Protein AF-A0A4Q7CPT8-F1 (afdb_monomer_lite)

pLDDT: mean 71.88, std 18.57, range [31.12, 89.88]

Sequence (77 aa):
GYVGHDQIPRLNVLDLQRLIRVIPKPVVAIVTGYAIGGGHVLQAVCDLTLAADNAQFGQTGPTAGSCLFYTSDSADD

InterPro domains:
  IPR001753 Enoyl-CoA hydratase/isomerase-like domain [PF00378] (4-66)
  IPR029045 ClpP/crotonase-like domain superfamily [SSF52096] (10-67)

Foldseek 3Di:
DDQDPVRDDDDDLVVVLVCQQPPPDAAEAEFDAEQEDSSLVSNVSGPYYHYDPNYDYDYDDPDDDDDDGDDPPPPDD

Organism: NCBI:txid70255

Radius of gyration: 14.34 Å; chains: 1; bounding box: 34×38×28 Å

Structure (mmCI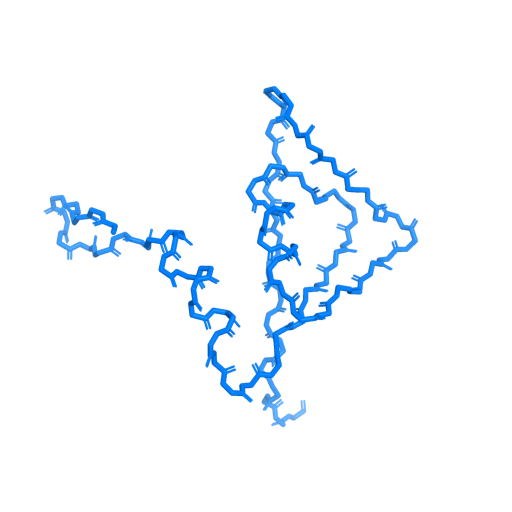F, N/CA/C/O backbone):
data_AF-A0A4Q7CPT8-F1
#
_entry.id   AF-A0A4Q7CPT8-F1
#
loop_
_atom_site.group_PDB
_atom_site.id
_atom_site.type_symbol
_atom_site.label_atom_id
_atom_site.label_alt_id
_atom_site.label_comp_id
_atom_site.label_asym_id
_atom_site.label_entity_id
_atom_site.label_seq_id
_atom_site.pdbx_PDB_ins_code
_atom_site.Cartn_x
_atom_site.Cartn_y
_atom_site.Cartn_z
_atom_site.occupancy
_atom_site.B_iso_or_equiv
_atom_site.auth_seq_id
_atom_site.auth_comp_id
_atom_site.auth_asym_id
_atom_site.auth_atom_id
_atom_site.pdbx_PDB_model_num
ATOM 1 N N . GLY A 1 1 ? 14.072 -5.208 -13.681 1.00 69.31 1 GLY A N 1
ATOM 2 C CA . GLY A 1 1 ? 15.165 -5.001 -12.710 1.00 69.31 1 GLY A CA 1
ATOM 3 C C . GLY A 1 1 ? 16.477 -5.196 -13.434 1.00 69.31 1 GLY A C 1
ATOM 4 O O . GLY A 1 1 ? 16.441 -5.622 -14.582 1.00 69.31 1 GLY A O 1
ATOM 5 N N . TYR A 1 2 ? 17.608 -4.857 -12.822 1.00 74.19 2 TYR A N 1
ATOM 6 C CA . TYR A 1 2 ? 18.920 -5.109 -13.429 1.00 74.19 2 TYR A CA 1
ATOM 7 C C . TYR A 1 2 ? 19.597 -6.294 -12.735 1.00 74.19 2 TYR A C 1
ATOM 9 O O . TYR A 1 2 ? 19.332 -6.558 -11.559 1.00 74.19 2 TYR A O 1
ATOM 17 N N . VAL A 1 3 ? 20.436 -7.021 -13.467 1.00 79.81 3 VAL A N 1
ATOM 18 C CA . VAL A 1 3 ? 21.225 -8.135 -12.931 1.00 79.81 3 VAL A CA 1
ATOM 19 C C . VAL A 1 3 ? 22.600 -7.587 -12.576 1.00 79.81 3 VAL A C 1
ATOM 21 O O . VAL A 1 3 ? 23.281 -7.022 -13.432 1.00 79.81 3 VAL A O 1
ATOM 24 N N . GLY A 1 4 ? 22.978 -7.678 -11.302 1.00 80.12 4 GLY A N 1
ATOM 25 C CA . GLY A 1 4 ? 24.296 -7.235 -10.858 1.00 80.12 4 GLY A CA 1
ATOM 26 C C . GLY A 1 4 ? 25.409 -8.153 -11.370 1.00 80.12 4 GLY A C 1
ATOM 27 O O . GLY A 1 4 ? 25.165 -9.238 -11.898 1.00 80.12 4 GLY A O 1
ATOM 28 N N . HIS A 1 5 ? 26.663 -7.738 -11.180 1.00 83.06 5 HIS A N 1
ATOM 29 C CA . HIS A 1 5 ? 27.827 -8.591 -11.464 1.00 83.06 5 HIS A CA 1
ATOM 30 C C . HIS A 1 5 ? 27.848 -9.880 -10.623 1.00 83.06 5 HIS A C 1
ATOM 32 O O . HIS A 1 5 ? 28.500 -10.848 -10.999 1.00 83.06 5 HIS A O 1
ATOM 38 N N . ASP A 1 6 ? 27.091 -9.898 -9.527 1.00 89.44 6 ASP A N 1
ATOM 39 C CA . ASP A 1 6 ? 26.811 -11.043 -8.661 1.00 89.44 6 ASP A CA 1
ATOM 40 C C . ASP A 1 6 ? 25.803 -12.046 -9.261 1.00 89.44 6 ASP A C 1
ATOM 42 O O . ASP A 1 6 ? 25.513 -13.056 -8.629 1.00 89.44 6 ASP A O 1
ATOM 46 N N . GLN A 1 7 ? 25.268 -11.791 -10.465 1.00 82.50 7 GLN A N 1
ATOM 47 C CA . GLN A 1 7 ? 24.197 -12.572 -11.109 1.00 82.50 7 GLN A CA 1
ATOM 48 C C . GLN A 1 7 ? 22.897 -12.643 -10.291 1.00 82.50 7 GLN A C 1
ATOM 50 O O . GLN A 1 7 ? 22.018 -13.453 -10.587 1.00 82.50 7 GLN A O 1
ATOM 55 N N . ILE A 1 8 ? 22.727 -11.774 -9.289 1.00 83.06 8 ILE A N 1
ATOM 56 C CA . ILE A 1 8 ? 21.516 -11.740 -8.470 1.00 83.06 8 ILE A CA 1
ATOM 57 C C . ILE A 1 8 ? 20.522 -10.773 -9.129 1.00 83.06 8 ILE A C 1
ATOM 59 O O . ILE A 1 8 ? 20.806 -9.571 -9.238 1.00 83.06 8 ILE A O 1
ATOM 63 N N . PRO A 1 9 ? 19.348 -11.250 -9.582 1.00 77.25 9 PRO A N 1
ATOM 64 C CA . PRO A 1 9 ? 18.345 -10.385 -10.183 1.00 77.25 9 PRO A CA 1
ATOM 65 C C . PRO A 1 9 ? 17.768 -9.437 -9.128 1.00 77.25 9 PRO A C 1
ATOM 67 O O . PRO A 1 9 ? 17.236 -9.860 -8.102 1.00 77.25 9 PRO A O 1
ATOM 70 N N . ARG A 1 10 ? 17.862 -8.128 -9.379 1.00 80.81 10 ARG A N 1
ATOM 71 C CA . ARG A 1 10 ? 17.262 -7.111 -8.508 1.00 80.81 10 ARG A CA 1
ATOM 72 C C . ARG A 1 10 ? 15.791 -6.912 -8.865 1.00 80.81 10 ARG A C 1
ATOM 74 O O . ARG A 1 10 ? 15.423 -6.865 -10.043 1.00 80.81 10 ARG A O 1
ATOM 81 N N . LEU A 1 11 ? 14.957 -6.769 -7.838 1.00 80.06 11 LEU A N 1
ATOM 82 C CA . LEU A 1 11 ? 13.507 -6.656 -7.975 1.00 80.06 11 LEU A CA 1
ATOM 83 C C . LEU A 1 11 ? 13.113 -5.434 -8.817 1.00 80.06 11 LEU A C 1
ATOM 85 O O . LEU A 1 11 ? 13.602 -4.325 -8.601 1.00 80.06 11 LEU A O 1
ATOM 89 N N . ASN A 1 12 ? 12.213 -5.633 -9.781 1.00 83.44 12 ASN A N 1
ATOM 90 C CA . ASN A 1 12 ? 11.597 -4.530 -10.507 1.00 83.44 12 ASN A CA 1
ATOM 91 C C . ASN A 1 12 ? 10.377 -4.027 -9.739 1.00 83.44 12 ASN A C 1
ATOM 93 O O . ASN A 1 12 ? 9.368 -4.725 -9.659 1.00 83.44 12 ASN A O 1
ATOM 97 N N . VAL A 1 13 ? 10.445 -2.802 -9.224 1.00 81.31 13 VAL A N 1
ATOM 98 C CA . VAL A 1 13 ? 9.333 -2.202 -8.478 1.00 81.31 13 VAL A CA 1
ATOM 99 C C . VAL A 1 13 ? 8.076 -2.082 -9.348 1.00 81.31 13 VAL A C 1
ATOM 101 O O . VAL A 1 13 ? 6.977 -2.307 -8.855 1.00 81.31 13 VAL A O 1
ATOM 104 N N . LEU A 1 14 ? 8.214 -1.803 -10.649 1.00 83.00 14 LEU A N 1
ATOM 105 C CA . LEU A 1 14 ? 7.061 -1.699 -11.545 1.00 83.00 14 LEU A CA 1
ATOM 106 C C . LEU A 1 14 ? 6.384 -3.057 -11.778 1.00 83.00 14 LEU A C 1
ATOM 108 O O . LEU A 1 14 ? 5.157 -3.133 -11.796 1.00 83.00 14 LEU A O 1
ATOM 112 N N . ASP A 1 15 ? 7.168 -4.128 -11.926 1.00 86.56 15 ASP A N 1
ATOM 113 C CA . ASP A 1 15 ? 6.607 -5.473 -12.099 1.00 86.56 15 ASP A CA 1
ATOM 114 C C . ASP A 1 15 ? 5.967 -5.959 -10.798 1.00 86.56 15 ASP A C 1
ATOM 116 O O . ASP A 1 15 ? 4.890 -6.542 -10.838 1.00 86.56 15 ASP A O 1
ATOM 120 N N . LEU A 1 16 ? 6.555 -5.632 -9.642 1.00 83.94 16 LEU A N 1
ATOM 121 C CA . LEU A 1 16 ? 5.948 -5.896 -8.338 1.00 83.94 16 LEU A CA 1
ATOM 122 C C . LEU A 1 16 ? 4.587 -5.197 -8.198 1.00 83.94 16 LEU A C 1
ATOM 124 O O . LEU A 1 16 ? 3.601 -5.837 -7.851 1.00 83.94 16 LEU A O 1
ATOM 128 N N . GLN A 1 17 ? 4.504 -3.902 -8.511 1.00 86.62 17 GLN A N 1
ATOM 129 C CA . GLN A 1 17 ? 3.242 -3.150 -8.455 1.00 86.62 17 GLN A CA 1
ATOM 130 C C . GLN A 1 17 ? 2.187 -3.672 -9.437 1.00 86.62 17 GLN A C 1
ATOM 132 O O . GLN A 1 17 ? 0.987 -3.501 -9.216 1.00 86.62 17 GLN A O 1
ATOM 137 N N . ARG A 1 18 ? 2.616 -4.238 -10.570 1.00 88.69 18 ARG A N 1
ATOM 138 C CA . ARG A 1 18 ? 1.711 -4.914 -11.504 1.00 88.69 18 ARG A CA 1
ATOM 139 C C . ARG A 1 18 ? 1.225 -6.224 -10.915 1.00 88.69 18 ARG A C 1
ATOM 141 O O . ARG A 1 18 ? 0.024 -6.441 -10.922 1.00 88.69 18 ARG A O 1
ATOM 148 N N . LEU A 1 19 ? 2.131 -7.038 -10.375 1.00 86.88 19 LEU A N 1
ATOM 149 C CA . LEU A 1 19 ? 1.799 -8.305 -9.731 1.00 86.88 19 LEU A CA 1
ATOM 150 C C . LEU A 1 19 ? 0.775 -8.101 -8.619 1.00 86.88 19 LEU A C 1
ATOM 152 O O . LEU A 1 19 ? -0.277 -8.719 -8.687 1.00 86.88 19 LEU A O 1
ATOM 156 N N . ILE A 1 20 ? 1.015 -7.174 -7.688 1.00 86.69 20 ILE A N 1
ATOM 157 C CA . ILE A 1 20 ? 0.082 -6.861 -6.591 1.00 86.69 20 ILE A CA 1
ATOM 158 C C . ILE A 1 20 ? -1.346 -6.617 -7.110 1.00 86.69 20 ILE A C 1
ATOM 160 O O . ILE A 1 20 ? -2.291 -7.121 -6.526 1.00 86.69 20 ILE A O 1
ATOM 164 N N . ARG A 1 21 ? -1.500 -5.926 -8.248 1.00 85.19 21 ARG A N 1
ATOM 165 C CA . ARG A 1 21 ? -2.811 -5.621 -8.845 1.00 85.19 21 ARG A CA 1
ATOM 166 C C . ARG A 1 21 ? -3.473 -6.768 -9.606 1.00 85.19 21 ARG A C 1
ATOM 168 O O . ARG A 1 21 ? -4.661 -6.675 -9.895 1.00 85.19 21 ARG A O 1
ATOM 175 N N . VAL A 1 22 ? -2.720 -7.784 -10.023 1.00 89.88 22 VAL A N 1
ATOM 176 C CA . VAL A 1 22 ? -3.244 -8.874 -10.869 1.00 89.88 22 VAL A CA 1
ATOM 177 C C . VAL A 1 22 ? -3.289 -10.217 -10.157 1.00 89.88 22 VAL A C 1
ATOM 179 O O . VAL A 1 22 ? -3.882 -11.154 -10.692 1.00 89.88 22 VAL A O 1
ATOM 182 N N . ILE A 1 23 ? -2.650 -10.355 -8.991 1.00 89.25 23 ILE A N 1
ATOM 183 C CA . ILE A 1 23 ? -2.717 -11.614 -8.259 1.00 89.25 23 ILE A CA 1
ATOM 184 C C . ILE A 1 23 ? -4.152 -11.837 -7.747 1.00 89.25 23 ILE A C 1
ATOM 186 O O . ILE A 1 23 ? -4.820 -10.891 -7.342 1.00 89.25 23 ILE A O 1
ATOM 190 N N . PRO A 1 24 ? -4.641 -13.086 -7.712 1.00 87.19 24 PRO A N 1
ATOM 191 C CA . PRO A 1 24 ? -5.998 -13.388 -7.250 1.00 87.19 24 PRO A CA 1
ATOM 192 C C . PRO A 1 24 ? -6.146 -13.397 -5.718 1.00 87.19 24 PRO A C 1
ATOM 194 O O . PRO A 1 24 ? -7.239 -13.646 -5.215 1.00 87.19 24 PRO A O 1
ATOM 197 N N . LYS A 1 25 ? -5.056 -13.191 -4.966 1.00 86.25 25 LYS A N 1
ATOM 198 C CA . LYS A 1 25 ? -5.063 -13.137 -3.498 1.00 86.25 25 LYS A CA 1
ATOM 199 C C . LYS A 1 25 ? -5.068 -11.670 -3.050 1.00 86.25 25 LYS A C 1
ATOM 201 O O . LYS A 1 25 ? -4.223 -10.929 -3.540 1.00 86.25 25 LYS A O 1
ATOM 206 N N . PRO A 1 26 ? -5.939 -11.256 -2.117 1.00 86.75 26 PRO A N 1
ATOM 207 C CA . PRO A 1 26 ? -5.954 -9.873 -1.656 1.00 86.75 26 PRO A CA 1
ATOM 208 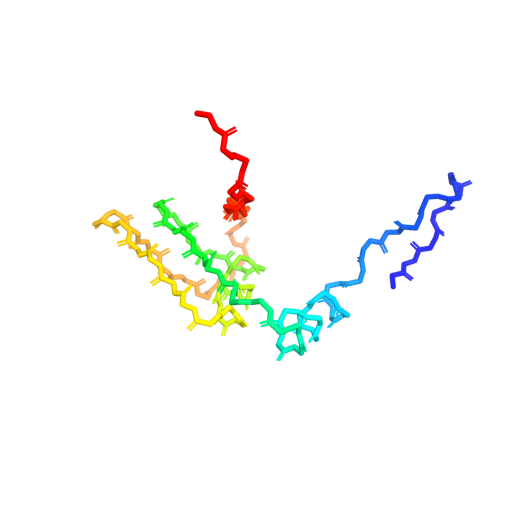C C . PRO A 1 26 ? -4.632 -9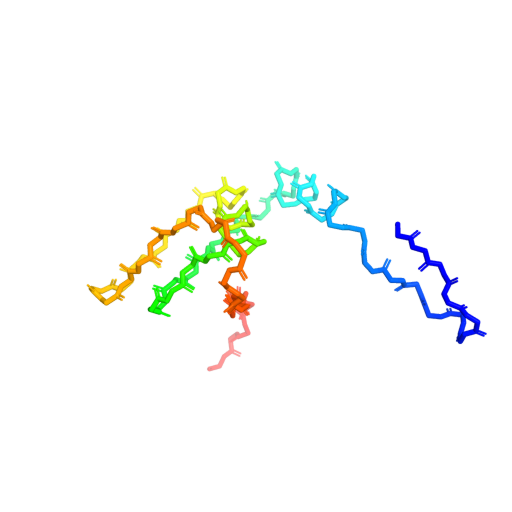.514 -0.970 1.00 86.75 26 PRO A C 1
ATOM 210 O O . PRO A 1 26 ? -4.120 -10.281 -0.151 1.00 86.75 26 PRO A O 1
ATOM 213 N N . VAL A 1 27 ? -4.087 -8.341 -1.287 1.00 86.38 27 VAL A N 1
ATOM 214 C CA . VAL A 1 27 ? -2.864 -7.809 -0.678 1.00 86.38 27 VAL A CA 1
ATOM 215 C C . VAL A 1 27 ? -3.230 -6.694 0.292 1.00 86.38 27 VAL A C 1
ATOM 217 O O . VAL A 1 27 ? -3.783 -5.668 -0.104 1.00 86.38 27 VAL A O 1
ATOM 220 N N . VAL A 1 28 ? -2.875 -6.875 1.565 1.00 86.00 28 VAL A N 1
ATOM 221 C CA . VAL A 1 28 ? -3.142 -5.903 2.633 1.00 86.00 28 VAL A CA 1
ATOM 222 C C . VAL A 1 28 ? -1.842 -5.235 3.071 1.00 86.00 28 VAL A C 1
ATOM 224 O O . VAL A 1 28 ? -0.869 -5.915 3.393 1.00 86.00 28 VAL A O 1
ATOM 227 N N . ALA A 1 29 ? -1.829 -3.903 3.108 1.00 85.06 29 ALA A N 1
ATOM 228 C CA . ALA A 1 29 ? -0.754 -3.122 3.707 1.00 85.06 29 ALA A CA 1
ATOM 229 C C . ALA A 1 29 ? -1.100 -2.761 5.156 1.00 85.06 29 ALA A C 1
ATOM 231 O O . ALA A 1 29 ? -2.214 -2.334 5.447 1.00 85.06 29 ALA A O 1
ATOM 232 N N . ILE A 1 30 ? -0.135 -2.877 6.067 1.00 86.75 30 ILE A N 1
ATOM 233 C CA . ILE A 1 30 ? -0.277 -2.429 7.457 1.00 86.75 30 ILE A CA 1
ATOM 234 C C . ILE A 1 30 ? 0.739 -1.320 7.698 1.00 86.75 30 ILE A C 1
ATOM 236 O O . ILE A 1 30 ? 1.936 -1.517 7.497 1.00 86.75 30 ILE A O 1
ATOM 240 N N . VAL A 1 31 ? 0.260 -0.154 8.124 1.00 81.38 31 VAL A N 1
ATOM 241 C CA . VAL A 1 31 ? 1.090 1.031 8.344 1.00 81.38 31 VAL A CA 1
ATOM 242 C C . VAL A 1 31 ? 1.054 1.420 9.811 1.00 81.38 31 VAL A C 1
ATOM 244 O O . VAL A 1 31 ? 0.031 1.858 10.336 1.00 81.38 31 VAL A O 1
ATOM 247 N N . THR A 1 32 ? 2.210 1.298 10.456 1.00 81.69 32 THR A N 1
ATOM 248 C CA . THR A 1 32 ? 2.475 1.800 11.804 1.00 81.69 32 THR A CA 1
ATOM 249 C C . THR A 1 32 ? 3.552 2.881 11.706 1.00 81.69 32 THR A C 1
ATOM 251 O O . THR A 1 32 ? 4.669 2.634 11.253 1.00 81.69 32 THR A O 1
ATOM 254 N N . GLY A 1 33 ? 3.217 4.121 12.067 1.00 81.44 33 GLY A N 1
ATOM 255 C CA . GLY A 1 33 ? 4.111 5.262 11.848 1.00 81.44 33 GLY A CA 1
ATOM 256 C C . GLY A 1 33 ? 4.136 5.751 10.393 1.00 81.44 33 GLY A C 1
ATOM 257 O O . GLY A 1 33 ? 3.096 5.933 9.770 1.00 81.44 33 GLY A O 1
ATOM 258 N N . TYR A 1 34 ? 5.314 6.034 9.840 1.00 72.69 34 TYR A N 1
ATOM 259 C CA . TYR A 1 34 ? 5.431 6.793 8.590 1.00 72.69 34 TYR A CA 1
ATOM 260 C C . TYR A 1 34 ? 5.388 5.910 7.327 1.00 72.69 34 TYR A C 1
ATOM 262 O O . TYR A 1 34 ? 6.256 5.064 7.121 1.00 72.69 34 TYR A O 1
ATOM 270 N N . ALA A 1 35 ? 4.434 6.169 6.428 1.00 75.88 35 ALA A N 1
ATOM 271 C CA . ALA A 1 35 ? 4.386 5.634 5.065 1.00 75.88 35 ALA A CA 1
ATOM 272 C C . ALA A 1 35 ? 4.741 6.734 4.058 1.00 75.88 35 ALA A C 1
ATOM 274 O O . ALA A 1 35 ? 3.897 7.535 3.641 1.00 75.88 35 ALA A O 1
ATOM 275 N N . ILE A 1 36 ? 6.019 6.768 3.683 1.00 75.31 36 ILE A N 1
ATOM 276 C CA . ILE A 1 36 ? 6.639 7.869 2.953 1.00 75.31 36 ILE A CA 1
ATOM 277 C C . ILE A 1 36 ? 7.435 7.340 1.737 1.00 75.31 36 ILE A C 1
ATOM 279 O O . ILE A 1 36 ? 8.000 6.244 1.764 1.00 75.31 36 ILE A O 1
ATOM 283 N N . GLY A 1 37 ? 7.457 8.091 0.629 1.00 76.25 37 GLY A N 1
ATOM 284 C CA . GLY A 1 37 ? 8.226 7.760 -0.582 1.00 76.25 37 GLY A CA 1
ATOM 285 C C . GLY A 1 37 ? 7.755 6.475 -1.280 1.00 76.25 37 GLY A C 1
ATOM 286 O O . GLY A 1 37 ? 6.575 6.319 -1.587 1.00 76.25 37 GLY A O 1
ATOM 287 N N . GLY A 1 38 ? 8.664 5.523 -1.527 1.00 73.12 38 GLY A N 1
ATOM 2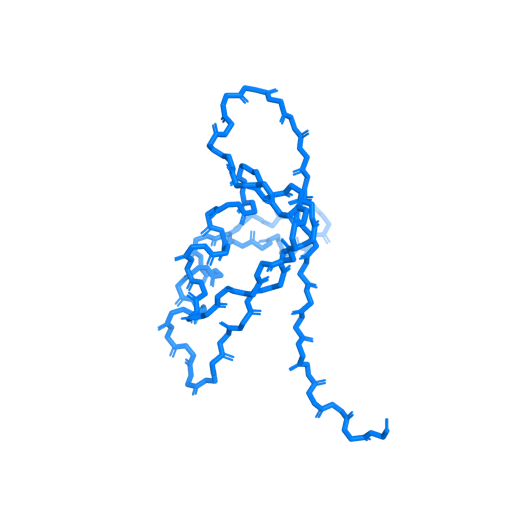88 C CA . GLY A 1 38 ? 8.321 4.245 -2.175 1.00 73.12 38 GLY A CA 1
ATOM 289 C C . GLY A 1 38 ? 7.297 3.409 -1.394 1.00 73.12 38 GLY A C 1
ATOM 290 O O . GLY A 1 38 ? 6.488 2.709 -1.999 1.00 73.12 38 GLY A O 1
ATOM 291 N N . GLY A 1 39 ? 7.275 3.543 -0.063 1.00 72.62 39 GLY A N 1
ATOM 292 C CA . GLY A 1 39 ? 6.279 2.908 0.801 1.00 72.62 39 GLY A CA 1
ATOM 293 C C . GLY A 1 39 ? 4.869 3.465 0.617 1.00 72.62 39 GLY A C 1
ATOM 294 O O . GLY A 1 39 ? 3.904 2.708 0.609 1.00 72.62 39 GLY A O 1
ATOM 295 N N . HIS A 1 40 ? 4.748 4.775 0.381 1.00 73.31 40 HIS A N 1
ATOM 296 C CA . HIS A 1 40 ? 3.469 5.417 0.073 1.00 73.31 40 HIS A CA 1
ATOM 297 C C . HIS A 1 40 ? 2.897 4.936 -1.269 1.00 73.31 40 HIS A C 1
ATOM 299 O O . HIS A 1 40 ? 1.690 4.736 -1.392 1.00 73.31 40 HIS A O 1
ATOM 305 N N . VAL A 1 41 ? 3.766 4.714 -2.262 1.00 79.75 41 VAL A N 1
ATOM 306 C CA . VAL A 1 41 ? 3.361 4.180 -3.570 1.00 79.75 41 VAL A CA 1
ATOM 307 C C . VAL A 1 41 ? 2.933 2.720 -3.457 1.00 79.75 41 VAL A C 1
ATOM 309 O O . VAL A 1 41 ? 1.931 2.342 -4.053 1.00 79.75 41 VAL A O 1
ATOM 312 N N . LEU A 1 42 ? 3.669 1.902 -2.700 1.00 77.94 42 LEU A N 1
ATOM 313 C CA . LEU A 1 42 ? 3.346 0.484 -2.561 1.00 77.94 42 LEU A CA 1
ATOM 314 C C . LEU A 1 42 ? 2.070 0.247 -1.743 1.00 77.94 42 LEU A C 1
ATOM 316 O O . LEU A 1 42 ? 1.250 -0.554 -2.169 1.00 77.94 42 LEU A O 1
ATOM 320 N N . GLN A 1 43 ? 1.838 0.973 -0.642 1.00 81.38 43 GLN A N 1
ATOM 321 C CA . GLN A 1 43 ? 0.561 0.853 0.078 1.00 81.38 43 GLN A CA 1
ATOM 322 C C . GLN A 1 43 ? -0.627 1.308 -0.786 1.00 81.38 43 GLN A C 1
ATOM 324 O O . GLN A 1 43 ? -1.703 0.735 -0.699 1.00 81.38 43 GLN A O 1
ATOM 329 N N . ALA A 1 44 ? -0.426 2.289 -1.675 1.00 82.62 44 ALA A N 1
ATOM 330 C CA . ALA A 1 44 ? -1.481 2.788 -2.557 1.00 82.62 44 ALA A CA 1
ATOM 331 C C . ALA A 1 44 ? -1.871 1.807 -3.676 1.00 82.62 44 ALA A C 1
ATOM 333 O O . ALA A 1 44 ? -2.911 1.991 -4.302 1.00 82.62 44 ALA A O 1
ATOM 334 N N . VAL A 1 45 ? -1.035 0.805 -3.972 1.00 86.81 45 VAL A N 1
ATOM 335 C CA . VAL A 1 45 ? -1.373 -0.258 -4.934 1.00 86.81 45 VAL A CA 1
ATOM 336 C C . VAL A 1 45 ? -1.902 -1.528 -4.272 1.00 86.81 45 VAL A C 1
ATOM 338 O O . VAL A 1 45 ? -2.291 -2.432 -5.004 1.00 86.81 45 VAL A O 1
ATOM 341 N N . CYS A 1 46 ? -1.917 -1.611 -2.938 1.00 85.19 46 CYS A N 1
ATOM 342 C CA . CYS A 1 46 ? -2.568 -2.697 -2.204 1.00 85.19 46 CYS A CA 1
ATOM 343 C C . CYS A 1 46 ? -4.099 -2.558 -2.254 1.00 85.19 46 CYS A C 1
ATOM 345 O O . CYS A 1 46 ? -4.623 -1.463 -2.453 1.00 85.19 46 CYS A O 1
ATOM 347 N N . ASP A 1 47 ? -4.815 -3.663 -2.039 1.00 86.81 47 ASP A N 1
ATOM 348 C CA . ASP A 1 47 ? -6.284 -3.682 -2.065 1.00 86.81 47 ASP A CA 1
ATOM 349 C C . ASP A 1 47 ? -6.890 -3.019 -0.821 1.00 86.81 47 ASP A C 1
ATOM 351 O O . ASP A 1 47 ? -7.950 -2.396 -0.879 1.00 86.81 47 ASP A O 1
ATOM 355 N N . LEU A 1 48 ? -6.206 -3.154 0.317 1.00 85.06 48 LEU A N 1
ATOM 356 C CA . LEU A 1 48 ? -6.602 -2.573 1.593 1.00 85.06 48 LEU A CA 1
ATOM 357 C C . LEU A 1 48 ? -5.367 -2.096 2.359 1.00 85.06 48 LEU A C 1
ATOM 359 O O . LEU A 1 48 ? -4.367 -2.810 2.430 1.00 85.06 48 LEU A O 1
ATOM 363 N N . THR A 1 49 ? -5.476 -0.935 3.005 1.00 84.94 49 THR A N 1
ATOM 364 C CA . THR A 1 49 ? -4.467 -0.444 3.950 1.00 84.94 49 THR A CA 1
ATOM 365 C C . THR A 1 49 ? -5.077 -0.292 5.338 1.00 84.94 49 THR A C 1
ATOM 367 O O . THR A 1 49 ? -6.057 0.430 5.517 1.00 84.94 49 THR A O 1
ATOM 370 N N . LEU A 1 50 ? -4.469 -0.942 6.330 1.00 84.56 50 LEU A N 1
ATOM 371 C CA . LEU A 1 50 ? -4.774 -0.782 7.747 1.00 84.56 50 LEU A CA 1
ATOM 372 C C . LEU A 1 50 ? -3.765 0.181 8.370 1.00 84.56 50 LEU A C 1
ATOM 374 O O . LEU A 1 50 ? -2.568 -0.102 8.433 1.00 84.56 50 LEU A O 1
ATOM 378 N N . ALA A 1 51 ? -4.254 1.330 8.820 1.00 85.81 51 ALA A N 1
ATOM 379 C CA . ALA A 1 51 ? -3.448 2.376 9.428 1.00 85.81 51 ALA A CA 1
ATOM 380 C C . ALA A 1 51 ? -3.635 2.357 10.949 1.00 85.81 51 ALA A C 1
ATOM 382 O O . ALA A 1 51 ? -4.766 2.403 11.428 1.00 85.81 51 ALA A O 1
ATOM 383 N N . ALA A 1 52 ? -2.539 2.290 11.704 1.00 84.69 52 ALA A N 1
ATOM 384 C CA . ALA A 1 52 ? -2.581 2.519 13.146 1.00 84.69 52 ALA A CA 1
ATOM 385 C C . ALA A 1 52 ? -2.844 4.003 13.460 1.00 84.69 52 ALA A C 1
ATOM 387 O O . ALA A 1 52 ? -2.612 4.867 12.620 1.00 84.69 52 ALA A O 1
ATOM 388 N N . ASP A 1 53 ? -3.254 4.323 14.688 1.00 83.69 53 ASP A N 1
ATOM 389 C CA . ASP A 1 53 ? -3.561 5.709 15.092 1.00 83.69 53 ASP A CA 1
ATOM 390 C C . ASP A 1 53 ? -2.366 6.669 14.944 1.00 83.69 53 ASP A C 1
ATOM 392 O O . ASP A 1 53 ? -2.529 7.876 14.788 1.00 83.69 53 ASP A O 1
ATOM 396 N N . ASN A 1 54 ? -1.144 6.131 14.977 1.00 80.44 54 ASN A N 1
ATOM 397 C CA . ASN A 1 54 ? 0.094 6.879 14.769 1.00 80.44 54 ASN A CA 1
ATOM 398 C C . ASN A 1 54 ? 0.557 6.909 13.300 1.00 80.44 54 ASN A C 1
ATOM 400 O O . ASN A 1 54 ? 1.677 7.355 13.027 1.00 80.44 54 ASN A O 1
ATOM 404 N N . ALA A 1 55 ? -0.249 6.392 12.370 1.00 81.31 55 ALA A N 1
ATOM 405 C CA . ALA A 1 55 ? 0.104 6.313 10.966 1.00 81.31 55 ALA A CA 1
ATOM 406 C C . ALA A 1 55 ? 0.132 7.704 10.323 1.00 81.31 55 ALA A C 1
ATOM 408 O O . ALA A 1 55 ? -0.799 8.498 10.444 1.00 81.31 55 ALA A O 1
ATOM 409 N N . GLN A 1 56 ? 1.206 7.984 9.593 1.00 77.12 56 GLN A N 1
ATOM 410 C CA . GLN A 1 56 ? 1.416 9.232 8.875 1.00 77.12 56 GLN A CA 1
ATOM 411 C C . GLN A 1 56 ? 1.796 8.933 7.431 1.00 77.12 56 GLN A C 1
ATOM 413 O O . GLN A 1 56 ? 2.852 8.370 7.147 1.00 77.12 56 GLN A O 1
ATOM 418 N N . PHE A 1 57 ? 0.929 9.334 6.507 1.00 77.81 57 PHE A N 1
ATOM 419 C CA . PHE A 1 57 ? 1.154 9.187 5.074 1.00 77.81 57 PHE A CA 1
ATOM 420 C C . PHE A 1 57 ? 1.727 10.480 4.508 1.00 77.81 57 PHE A C 1
ATOM 422 O O . PHE A 1 57 ? 1.202 11.561 4.768 1.00 77.81 57 PHE A O 1
ATOM 429 N N . GLY A 1 58 ? 2.783 10.377 3.704 1.00 70.88 58 GLY A N 1
ATOM 430 C CA . GLY A 1 58 ? 3.412 11.550 3.109 1.00 70.88 58 GLY A CA 1
ATOM 431 C C . GLY A 1 58 ? 4.007 11.277 1.735 1.00 70.88 58 GLY A C 1
ATOM 432 O O . GLY A 1 58 ? 4.701 10.285 1.518 1.00 70.88 58 GLY A O 1
ATOM 433 N N . GLN A 1 59 ? 3.771 12.200 0.806 1.00 58.31 59 GLN A N 1
ATOM 434 C CA . GLN A 1 59 ? 4.552 12.323 -0.422 1.00 58.31 59 GLN A CA 1
ATOM 435 C C . GLN A 1 59 ? 5.827 13.090 -0.076 1.00 58.31 59 GLN A C 1
ATOM 437 O O . GLN A 1 59 ? 5.782 14.286 0.211 1.00 58.31 59 GLN A O 1
ATOM 442 N N . THR A 1 60 ? 6.968 12.413 -0.045 1.00 51.56 60 THR A N 1
ATOM 443 C CA . THR A 1 60 ? 8.236 13.072 0.261 1.00 51.56 60 THR A CA 1
ATOM 444 C C . THR A 1 60 ? 8.834 13.749 -0.960 1.00 51.56 60 THR A C 1
ATOM 446 O O . THR A 1 60 ? 9.206 13.098 -1.932 1.00 51.56 60 THR A O 1
ATOM 449 N N . GLY A 1 61 ? 9.068 15.056 -0.828 1.00 55.91 61 GLY A N 1
ATOM 450 C CA . GLY A 1 61 ? 10.393 15.596 -1.156 1.00 55.91 61 GLY A CA 1
ATOM 451 C C . GLY A 1 61 ? 11.468 15.036 -0.193 1.00 55.91 61 GLY A C 1
ATOM 452 O O . GLY A 1 61 ? 11.123 14.344 0.743 1.00 55.91 61 GLY A O 1
ATOM 453 N N . PRO A 1 62 ? 12.761 15.338 -0.353 1.00 39.75 62 PRO A N 1
ATOM 454 C CA . PRO A 1 62 ? 13.967 14.501 -0.127 1.00 39.75 62 PRO A CA 1
ATOM 455 C C . PRO A 1 62 ? 14.275 13.877 1.272 1.00 39.75 62 PRO A C 1
ATOM 457 O O . PRO A 1 62 ? 15.439 13.647 1.590 1.00 39.75 62 PRO A O 1
ATOM 460 N N . THR A 1 63 ? 13.304 13.540 2.120 1.00 41.53 63 THR A N 1
ATOM 461 C CA . THR A 1 63 ? 13.534 13.082 3.506 1.00 41.53 63 THR A CA 1
ATOM 462 C C . THR A 1 63 ? 13.208 11.590 3.671 1.00 41.53 63 THR A C 1
ATOM 464 O O . THR A 1 63 ? 12.076 11.191 3.901 1.00 41.53 63 THR A O 1
ATOM 467 N N . ALA A 1 64 ? 14.218 10.745 3.485 1.00 42.44 64 ALA A N 1
ATOM 468 C CA . ALA A 1 64 ? 14.166 9.281 3.508 1.00 42.44 64 AL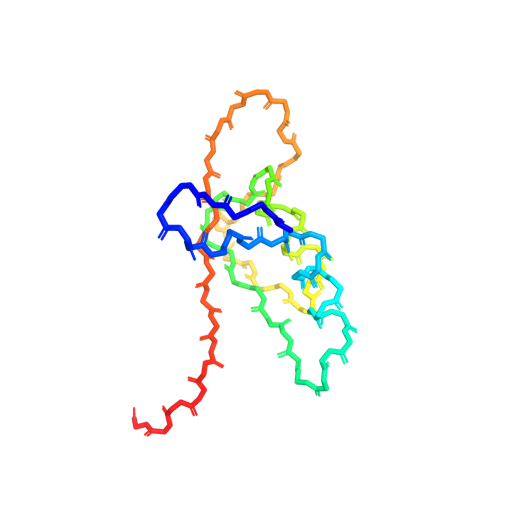A A CA 1
ATOM 469 C C . ALA A 1 64 ? 13.453 8.632 4.722 1.00 42.44 64 ALA A C 1
ATOM 471 O O . ALA A 1 64 ? 13.566 9.110 5.846 1.00 42.44 64 ALA A O 1
ATOM 472 N N . GLY A 1 65 ? 12.821 7.469 4.500 1.00 38.16 65 GLY A N 1
ATOM 473 C CA . GLY A 1 65 ? 12.372 6.565 5.571 1.00 38.16 65 GLY A CA 1
ATOM 474 C C . GLY A 1 65 ? 11.464 5.434 5.072 1.00 38.16 65 GLY A C 1
ATOM 475 O O . GLY A 1 65 ? 10.300 5.660 4.772 1.00 38.16 65 GLY A O 1
ATOM 476 N N . SER A 1 66 ? 12.030 4.236 4.935 1.00 42.75 66 SER A N 1
ATOM 477 C CA . SER A 1 66 ? 11.488 2.988 4.365 1.00 42.75 66 SER A CA 1
ATOM 478 C C . SER A 1 66 ? 10.244 2.396 5.056 1.00 42.75 66 SER A C 1
ATOM 480 O O . SER A 1 66 ? 10.084 2.516 6.264 1.00 42.75 66 SER A O 1
ATOM 482 N N . CYS A 1 67 ? 9.424 1.667 4.285 1.00 46.97 67 CYS A N 1
ATOM 483 C CA . CYS A 1 67 ? 8.222 0.946 4.728 1.00 46.97 67 CYS A CA 1
ATOM 484 C C . CYS A 1 67 ? 8.529 -0.510 5.129 1.00 46.97 67 CYS A C 1
ATOM 486 O O . CYS A 1 67 ? 9.250 -1.206 4.412 1.00 46.97 67 CYS A O 1
ATOM 488 N N . LEU A 1 68 ? 7.961 -0.960 6.256 1.00 38.06 68 LEU A N 1
ATOM 489 C CA . LEU A 1 68 ? 7.853 -2.378 6.615 1.00 38.06 68 LEU A CA 1
ATOM 490 C C . LEU A 1 68 ? 6.675 -3.006 5.855 1.00 38.06 68 LEU A C 1
ATOM 492 O O . LEU A 1 68 ? 5.551 -2.524 5.965 1.00 38.06 68 LEU A O 1
ATOM 496 N N . PHE A 1 69 ? 6.924 -4.104 5.140 1.00 41.50 69 PHE A N 1
ATOM 497 C CA . PHE A 1 69 ? 5.875 -4.962 4.587 1.00 41.50 69 PHE A CA 1
ATOM 498 C C . PHE A 1 69 ? 5.654 -6.159 5.510 1.00 41.50 69 PHE A C 1
ATOM 500 O O . PHE A 1 69 ? 6.549 -6.987 5.659 1.00 41.50 69 PHE A O 1
ATOM 507 N N . TYR A 1 70 ? 4.458 -6.264 6.090 1.00 36.47 70 TYR A N 1
ATOM 508 C CA . TYR A 1 70 ? 3.952 -7.522 6.631 1.00 36.47 70 TYR A CA 1
ATOM 509 C C . TYR A 1 70 ? 3.009 -8.134 5.607 1.00 36.47 70 TYR A C 1
ATOM 511 O O . TYR A 1 70 ? 1.909 -7.638 5.383 1.00 36.47 70 TYR A O 1
ATOM 519 N N . THR A 1 71 ? 3.455 -9.210 4.972 1.00 33.69 71 THR A N 1
ATOM 520 C CA . THR A 1 71 ? 2.559 -10.122 4.271 1.00 33.69 71 THR A CA 1
ATOM 521 C C . THR A 1 71 ? 2.077 -11.131 5.293 1.00 33.69 71 THR A C 1
ATOM 523 O O . THR A 1 71 ? 2.876 -11.923 5.791 1.00 33.69 71 THR A O 1
ATOM 526 N N . SER A 1 72 ? 0.790 -11.093 5.624 1.00 31.12 72 SER A N 1
ATOM 527 C CA . SER A 1 72 ? 0.138 -12.198 6.313 1.00 31.12 72 SER A CA 1
ATOM 528 C C . SER A 1 72 ? 0.113 -13.392 5.360 1.00 31.12 72 SER A C 1
ATOM 530 O O . SER A 1 72 ? -0.829 -13.560 4.586 1.00 31.12 72 SER A O 1
ATOM 532 N N . ASP A 1 73 ? 1.182 -14.184 5.367 1.00 32.25 73 ASP A N 1
ATOM 533 C CA . ASP A 1 73 ? 1.043 -15.600 5.077 1.00 32.25 73 ASP A CA 1
ATOM 534 C C . ASP A 1 73 ? 0.353 -16.180 6.309 1.00 32.25 73 ASP A C 1
ATOM 536 O O . ASP A 1 73 ? 0.882 -16.125 7.420 1.00 32.25 73 ASP A O 1
ATOM 540 N N . SER A 1 74 ? -0.887 -16.621 6.139 1.00 38.44 74 SER A N 1
ATOM 541 C CA . SER A 1 74 ? -1.535 -17.492 7.107 1.00 38.44 74 SER A CA 1
ATOM 542 C C . SER A 1 74 ? -0.782 -18.823 7.082 1.00 38.44 74 SER A C 1
ATOM 544 O O . SER A 1 74 ? -1.169 -19.743 6.364 1.00 38.44 74 SER A O 1
ATOM 546 N N . ALA A 1 75 ? 0.333 -18.888 7.806 1.00 36.41 75 ALA A N 1
ATOM 547 C CA . ALA A 1 75 ? 0.812 -20.134 8.365 1.00 36.41 75 ALA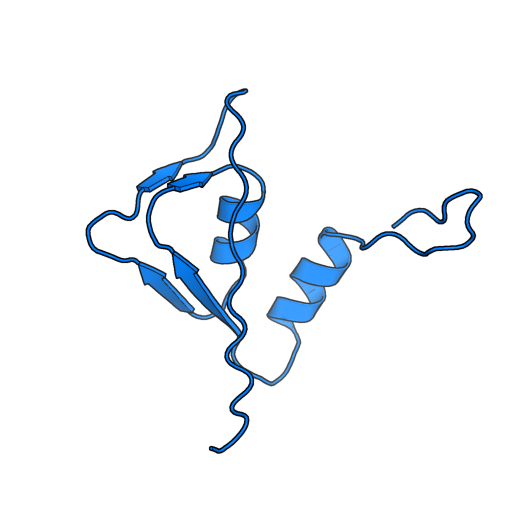 A CA 1
ATOM 548 C C . ALA A 1 75 ? -0.026 -20.357 9.624 1.00 36.41 75 ALA A C 1
ATOM 550 O O . ALA A 1 75 ? 0.104 -19.616 10.597 1.00 36.41 75 ALA A O 1
ATOM 551 N N . ASP A 1 76 ? -0.959 -21.300 9.536 1.00 40.16 76 ASP A N 1
ATOM 552 C CA . ASP A 1 76 ? -1.573 -21.925 10.701 1.00 40.16 76 ASP A CA 1
ATOM 553 C C . ASP A 1 76 ? -0.469 -22.366 11.682 1.00 40.16 76 ASP A C 1
ATOM 555 O O . ASP A 1 76 ? 0.281 -23.292 11.372 1.00 40.16 76 ASP A O 1
ATOM 559 N N . ASP A 1 77 ? -0.343 -21.654 12.808 1.00 33.50 77 ASP A N 1
ATOM 560 C CA . ASP A 1 77 ? -0.168 -22.169 14.183 1.00 33.50 77 ASP A CA 1
ATOM 561 C C . ASP A 1 77 ? -0.339 -21.031 15.214 1.00 33.50 77 ASP A C 1
ATOM 563 O O . ASP A 1 77 ? 0.374 -20.001 15.116 1.00 33.50 77 ASP A O 1
#

Secondary structure (DSSP, 8-state):
--B-TT-PBPP-HHHHHHHHHH-SS--EEEE-SEEETHHHHHHHHSSEEEE-TT-EEE--SS---PPPP--------